Protein AF-A0A350UKZ5-F1 (afdb_monomer_lite)

Radius of gyration: 20.42 Å; chains: 1; bounding box: 49×63×56 Å

Sequence (173 aa):
MSIPFIPILIAVTAAGLIALLYYRLTASRHRFDEMPEDWEQIEPSRYAPLTRLLSPEDFAFLRTLPGYDPKLEKTLRRRRVDAFRYYLRSLENDFDTLQRAGHLLIATGQGSPMLREQLLLARISFTRALWQVRLELVLFRLTGRAVEPGRLLAALQDACGALHLDPSRTGAA

pLDDT: mean 74.22, std 11.72, range [35.72, 88.12]

Structure (mmCIF, N/CA/C/O backbone):
data_AF-A0A350UKZ5-F1
#
_entry.id   AF-A0A350UKZ5-F1
#
loop_
_atom_site.group_PDB
_atom_site.id
_atom_site.type_symbol
_atom_site.label_atom_id
_atom_site.label_alt_id
_atom_site.label_comp_id
_atom_site.label_asym_id
_atom_site.label_entity_id
_atom_site.label_seq_id
_atom_site.pdbx_PDB_ins_code
_atom_site.Cartn_x
_atom_site.Cartn_y
_atom_site.Cartn_z
_atom_site.occupancy
_atom_site.B_iso_or_equiv
_atom_site.auth_seq_id
_atom_site.auth_comp_id
_atom_site.auth_asym_id
_atom_site.auth_atom_id
_atom_site.pdbx_PDB_model_num
ATOM 1 N N . MET A 1 1 ? -5.416 40.000 -12.990 1.00 47.12 1 MET A N 1
ATOM 2 C CA . MET A 1 1 ? -6.650 39.362 -12.486 1.00 47.12 1 MET A CA 1
ATOM 3 C C . MET A 1 1 ? -6.415 37.854 -12.484 1.00 47.12 1 MET A C 1
ATOM 5 O O . MET A 1 1 ? -6.516 37.219 -13.525 1.00 47.12 1 MET A O 1
ATOM 9 N N . SER A 1 2 ? -5.914 37.316 -11.371 1.00 57.97 2 SER A N 1
ATOM 10 C CA . SER A 1 2 ? -5.470 35.920 -11.237 1.00 57.97 2 SER A CA 1
ATOM 11 C C . SER A 1 2 ? -6.688 35.016 -11.095 1.00 57.97 2 SER A C 1
ATOM 13 O O . SER A 1 2 ? -7.511 35.226 -10.209 1.00 57.97 2 SER A O 1
ATOM 15 N N . ILE A 1 3 ? -6.836 34.042 -11.983 1.00 65.56 3 ILE A N 1
ATOM 16 C CA . ILE A 1 3 ? -8.054 33.242 -12.050 1.00 65.56 3 ILE A CA 1
ATOM 17 C C . ILE A 1 3 ? -8.070 32.212 -10.900 1.00 65.56 3 ILE A C 1
ATOM 19 O O . ILE A 1 3 ? -7.115 31.440 -10.785 1.00 65.56 3 ILE A O 1
ATOM 23 N N . PRO A 1 4 ? -9.129 32.133 -10.066 1.00 71.38 4 PRO A N 1
ATOM 24 C CA . PRO A 1 4 ? -9.213 31.219 -8.920 1.00 71.38 4 PRO A CA 1
ATOM 25 C C . PRO A 1 4 ? -9.480 29.753 -9.320 1.00 71.38 4 PRO A C 1
ATOM 27 O O . PRO A 1 4 ? -10.098 29.001 -8.573 1.00 71.38 4 PRO A O 1
ATOM 30 N N . PHE A 1 5 ? -9.007 29.301 -10.484 1.00 74.38 5 PHE A N 1
ATOM 31 C CA . PHE A 1 5 ? -9.167 27.904 -10.906 1.00 74.38 5 PHE A CA 1
ATOM 32 C C . PHE A 1 5 ? -8.307 26.942 -10.085 1.00 74.38 5 PHE A C 1
ATOM 34 O O . PHE A 1 5 ? -8.725 25.818 -9.825 1.00 74.38 5 PHE A O 1
ATOM 41 N N . ILE A 1 6 ? -7.133 27.389 -9.633 1.00 80.44 6 ILE A N 1
ATOM 42 C CA . ILE A 1 6 ? -6.207 26.561 -8.851 1.00 80.44 6 ILE A CA 1
ATOM 43 C C . ILE A 1 6 ? -6.815 26.125 -7.502 1.00 80.44 6 ILE A C 1
ATOM 45 O O . ILE A 1 6 ? -6.847 24.919 -7.255 1.00 80.44 6 ILE A O 1
ATOM 49 N N . PRO A 1 7 ? -7.346 27.020 -6.639 1.00 83.31 7 PRO A N 1
ATOM 50 C CA . PRO A 1 7 ? -7.925 26.594 -5.362 1.00 83.31 7 PRO A CA 1
ATOM 51 C C . PRO A 1 7 ? -9.172 25.718 -5.537 1.00 83.31 7 PRO A C 1
ATOM 53 O O . PRO A 1 7 ? -9.354 24.769 -4.779 1.00 83.31 7 PRO A O 1
ATOM 56 N N . ILE A 1 8 ? -9.995 25.977 -6.560 1.00 85.81 8 ILE A N 1
ATOM 57 C CA . ILE A 1 8 ? -11.185 25.163 -6.854 1.00 85.81 8 ILE A CA 1
ATOM 58 C C . ILE A 1 8 ? -10.772 23.753 -7.295 1.00 85.81 8 ILE A C 1
ATOM 60 O O . ILE A 1 8 ? -11.323 22.769 -6.805 1.00 85.81 8 ILE A O 1
ATOM 64 N N . LEU A 1 9 ? -9.765 23.636 -8.165 1.00 84.50 9 LEU A N 1
ATOM 65 C CA . LEU A 1 9 ? -9.257 22.342 -8.621 1.00 84.50 9 LEU A CA 1
ATOM 66 C C . LEU A 1 9 ? -8.660 21.526 -7.464 1.00 84.50 9 LEU A C 1
ATOM 68 O O . LEU A 1 9 ? -8.919 20.325 -7.368 1.00 84.50 9 LEU A O 1
ATOM 72 N N . ILE A 1 10 ? -7.912 22.173 -6.562 1.00 84.50 10 ILE A N 1
ATOM 73 C CA . ILE A 1 10 ? -7.372 21.543 -5.344 1.00 84.50 10 ILE A CA 1
ATOM 74 C C . ILE A 1 10 ? -8.504 21.080 -4.417 1.00 84.50 10 ILE A C 1
ATOM 76 O O . ILE A 1 10 ? -8.470 19.955 -3.925 1.00 84.50 10 ILE A O 1
ATOM 80 N N . ALA A 1 11 ? -9.534 21.902 -4.203 1.00 85.25 11 ALA A N 1
ATOM 81 C CA . ALA A 1 11 ? -10.662 21.541 -3.348 1.00 85.25 11 ALA A CA 1
ATOM 82 C C . ALA A 1 11 ? -11.456 20.346 -3.904 1.00 85.25 11 ALA A C 1
ATOM 84 O O . ALA A 1 11 ? -11.773 19.421 -3.159 1.00 85.25 11 ALA A O 1
ATOM 85 N N . VAL A 1 12 ? -11.726 20.320 -5.214 1.00 86.00 12 VAL A N 1
ATOM 86 C CA . VAL A 1 12 ? -12.446 19.215 -5.873 1.00 86.00 12 VAL A CA 1
ATOM 87 C C . VAL A 1 12 ? -11.633 17.923 -5.828 1.00 86.00 12 VAL A C 1
ATOM 89 O O . VAL A 1 12 ? -12.173 16.862 -5.517 1.00 86.00 12 VAL A O 1
ATOM 92 N N . THR A 1 13 ? -10.326 18.001 -6.092 1.00 79.38 13 THR A N 1
ATOM 93 C CA . THR A 1 13 ? -9.445 16.828 -6.000 1.00 79.38 13 THR A CA 1
ATOM 94 C C . THR A 1 13 ? -9.335 16.310 -4.571 1.00 79.38 13 THR A C 1
ATOM 96 O O . THR A 1 13 ? -9.455 15.104 -4.366 1.00 79.38 13 THR A O 1
ATOM 99 N N . ALA A 1 14 ? -9.190 17.190 -3.577 1.00 77.12 14 ALA A N 1
ATOM 100 C CA . ALA A 1 14 ? -9.165 16.804 -2.170 1.00 77.12 14 ALA A CA 1
ATOM 101 C C . ALA A 1 14 ? -10.491 16.169 -1.724 1.00 77.12 14 ALA A C 1
ATOM 103 O O . ALA A 1 14 ? -10.481 15.096 -1.123 1.00 77.12 14 ALA A O 1
ATOM 104 N N . ALA A 1 15 ? -11.631 16.773 -2.070 1.00 80.19 15 ALA A N 1
ATOM 105 C CA . ALA A 1 15 ? -12.954 16.244 -1.745 1.00 80.19 15 ALA A CA 1
ATOM 106 C C . ALA A 1 15 ? -13.202 14.877 -2.399 1.00 80.19 15 ALA A C 1
ATOM 108 O O . ALA A 1 15 ? -13.685 13.959 -1.739 1.00 80.19 15 ALA A O 1
ATOM 109 N N . GLY A 1 16 ? -12.802 14.709 -3.664 1.00 82.94 16 GLY A N 1
ATOM 110 C CA . GLY A 1 16 ? -12.849 13.421 -4.353 1.00 82.94 16 GLY A CA 1
ATOM 111 C C . GLY A 1 16 ? -11.981 12.365 -3.669 1.00 82.94 16 GLY A C 1
ATOM 112 O O . GLY A 1 16 ? -12.428 11.236 -3.480 1.00 82.94 16 GLY A O 1
ATOM 113 N N . LEU A 1 17 ? -10.771 12.733 -3.231 1.00 78.06 17 LEU A N 1
ATOM 114 C CA . LEU A 1 17 ? -9.869 11.831 -2.513 1.00 78.06 17 LEU A CA 1
ATOM 115 C C . LEU A 1 17 ? -10.449 11.409 -1.156 1.00 78.06 17 LEU A C 1
ATOM 117 O O . LEU A 1 17 ? -10.397 10.231 -0.809 1.00 78.06 17 LEU A O 1
ATOM 121 N N . ILE A 1 18 ? -11.036 12.355 -0.415 1.00 77.88 18 ILE A N 1
ATOM 122 C CA . ILE A 1 18 ? -11.685 12.116 0.881 1.00 77.88 18 ILE A CA 1
ATOM 123 C C . ILE A 1 18 ? -12.919 11.226 0.709 1.00 77.88 18 ILE A C 1
ATOM 125 O O . ILE A 1 18 ? -13.065 10.253 1.444 1.00 77.88 18 ILE A O 1
ATOM 129 N N . ALA A 1 19 ? -13.779 11.505 -0.274 1.00 77.00 19 ALA A N 1
ATOM 130 C CA . ALA A 1 19 ? -14.963 10.696 -0.561 1.00 77.00 19 ALA A CA 1
ATOM 131 C C . ALA A 1 19 ? -14.586 9.269 -0.990 1.00 77.00 19 ALA A C 1
ATOM 133 O O . ALA A 1 19 ? -15.203 8.300 -0.550 1.00 77.00 19 ALA A O 1
ATOM 134 N N . LEU A 1 20 ? -13.530 9.127 -1.792 1.00 77.44 20 LEU A N 1
ATOM 135 C CA . LEU A 1 20 ? -12.987 7.836 -2.202 1.00 77.44 20 LEU A CA 1
ATOM 136 C C . LEU A 1 20 ? -12.419 7.051 -1.013 1.00 77.44 20 LEU A C 1
ATOM 138 O O . LEU A 1 20 ? -12.682 5.853 -0.895 1.00 77.44 20 LEU A O 1
ATOM 142 N N . LEU A 1 21 ? -11.672 7.719 -0.125 1.00 71.19 21 LEU A N 1
ATOM 143 C CA . LEU A 1 21 ? -11.193 7.153 1.138 1.00 71.19 21 LEU A CA 1
ATOM 144 C C . LEU A 1 21 ? -12.369 6.706 2.005 1.00 71.19 21 LEU A C 1
ATOM 146 O O . LEU A 1 21 ? -12.396 5.558 2.431 1.00 71.19 21 LEU A O 1
ATOM 150 N N . TYR A 1 22 ? -13.370 7.563 2.201 1.00 74.56 22 TYR A N 1
ATOM 151 C CA . TYR A 1 22 ? -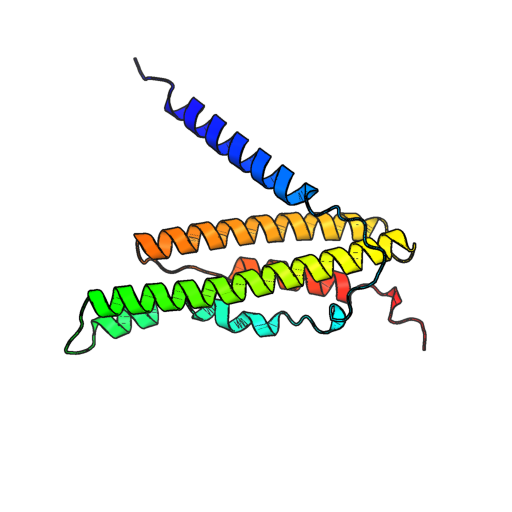14.559 7.258 2.991 1.00 74.56 22 TYR A CA 1
ATOM 152 C C . TYR A 1 22 ? -15.329 6.052 2.438 1.00 74.56 22 TYR A C 1
ATOM 154 O O . TYR A 1 22 ? -15.626 5.120 3.187 1.00 74.56 22 TYR A O 1
ATOM 162 N N . TYR A 1 23 ? -15.587 6.021 1.126 1.00 73.56 23 TYR A N 1
ATOM 163 C CA . TYR A 1 23 ? -16.261 4.905 0.460 1.00 73.56 23 TYR A CA 1
ATOM 164 C C . TYR A 1 23 ? -15.466 3.602 0.608 1.00 73.56 23 TYR A C 1
ATOM 166 O O . TYR A 1 23 ? -16.020 2.565 0.955 1.00 73.56 23 TYR A O 1
ATOM 174 N N . ARG A 1 24 ? -14.141 3.646 0.432 1.00 68.94 24 ARG A N 1
ATOM 175 C CA . ARG A 1 24 ? -13.261 2.480 0.628 1.00 68.94 24 ARG A CA 1
ATOM 176 C C . ARG A 1 24 ? -13.180 2.020 2.085 1.00 68.94 24 ARG A C 1
ATOM 178 O O . ARG A 1 24 ? -13.015 0.826 2.322 1.00 68.94 24 ARG A O 1
ATOM 185 N N . LEU A 1 25 ? -13.280 2.932 3.048 1.00 65.12 25 LEU A N 1
ATOM 186 C CA . LEU A 1 25 ? -13.302 2.613 4.478 1.00 65.12 25 LEU A CA 1
ATOM 187 C C . LEU A 1 25 ? -14.622 1.949 4.890 1.00 65.12 25 LEU A C 1
ATOM 189 O O . LEU A 1 25 ? -14.619 1.062 5.736 1.00 65.12 25 LEU A O 1
ATOM 193 N N . THR A 1 26 ? -15.743 2.346 4.284 1.00 63.12 26 THR A N 1
ATOM 194 C CA . THR A 1 26 ? -17.083 1.855 4.650 1.00 63.12 26 THR A CA 1
ATOM 195 C C . THR A 1 26 ? -17.569 0.662 3.824 1.00 63.12 26 THR A C 1
ATOM 197 O O . THR A 1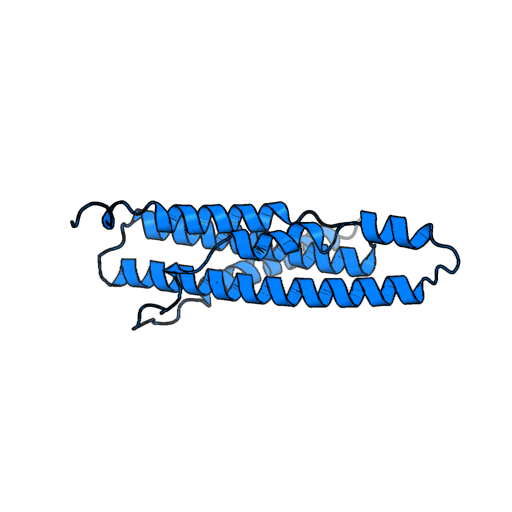 26 ? -18.374 -0.120 4.327 1.00 63.12 26 THR A O 1
ATOM 200 N N . ALA A 1 27 ? -17.052 0.455 2.609 1.00 57.69 27 ALA A N 1
ATOM 201 C CA . ALA A 1 27 ? -17.469 -0.637 1.724 1.00 57.69 27 ALA A CA 1
ATOM 202 C C . ALA A 1 27 ? -17.120 -2.053 2.234 1.00 57.69 27 ALA A C 1
ATOM 204 O O . ALA A 1 27 ? -17.738 -3.018 1.792 1.00 57.69 27 ALA A O 1
ATOM 205 N N . SER A 1 28 ? -16.197 -2.207 3.193 1.00 53.44 28 SER A N 1
ATOM 206 C CA . SER A 1 28 ? -15.862 -3.524 3.777 1.00 53.44 28 SER A CA 1
ATOM 207 C C . SER A 1 28 ? -16.811 -3.993 4.887 1.00 53.44 28 SER A C 1
ATOM 209 O O . SER A 1 28 ? -16.540 -4.994 5.543 1.00 53.44 28 SER A O 1
ATOM 211 N N . ARG A 1 29 ? -17.960 -3.332 5.075 1.00 51.78 29 ARG A N 1
ATOM 212 C CA . ARG A 1 29 ? -19.050 -3.841 5.921 1.00 51.78 29 ARG A CA 1
ATOM 213 C C . ARG A 1 29 ? -19.845 -4.929 5.189 1.00 51.78 29 ARG A C 1
ATOM 215 O O . ARG A 1 29 ? -20.988 -4.704 4.806 1.00 51.78 29 ARG A O 1
ATOM 222 N N . HIS A 1 30 ? -19.255 -6.098 4.970 1.00 51.09 30 HIS A N 1
ATOM 223 C CA . HIS A 1 30 ? -20.060 -7.302 4.748 1.00 51.09 30 HIS A CA 1
ATOM 224 C C . HIS A 1 30 ? -20.442 -7.896 6.111 1.00 51.09 30 HIS A C 1
ATOM 226 O O . HIS A 1 30 ? -19.697 -7.779 7.081 1.00 51.09 30 HIS A O 1
ATOM 232 N N . ARG A 1 31 ? -21.650 -8.460 6.213 1.00 52.44 31 ARG A N 1
ATOM 233 C CA . ARG A 1 31 ? -22.030 -9.305 7.351 1.00 52.44 31 ARG A CA 1
ATOM 234 C C . ARG A 1 31 ? -21.231 -10.598 7.211 1.00 52.44 31 ARG A C 1
ATOM 236 O O . ARG A 1 31 ? -21.300 -11.225 6.159 1.00 52.44 31 ARG A O 1
ATOM 243 N N . PHE A 1 32 ? -20.425 -10.923 8.212 1.00 61.12 32 PHE A N 1
ATOM 244 C CA . PHE A 1 32 ? -19.583 -12.113 8.210 1.00 61.12 32 PHE A CA 1
ATOM 245 C C . PHE A 1 32 ? -20.117 -13.062 9.274 1.00 61.12 32 PHE A C 1
ATOM 247 O O . PHE A 1 32 ? -20.156 -12.684 10.443 1.00 61.12 32 PHE A O 1
ATOM 254 N N . ASP A 1 33 ? -20.533 -14.253 8.851 1.00 62.28 33 ASP A N 1
ATOM 255 C CA . ASP A 1 33 ? -21.067 -15.285 9.747 1.00 62.28 33 ASP A CA 1
ATOM 256 C C . ASP A 1 33 ? -20.001 -16.337 10.123 1.00 62.28 33 ASP A C 1
ATOM 258 O O . ASP A 1 33 ? -20.180 -17.060 11.098 1.00 62.28 33 ASP A O 1
ATOM 262 N N . GLU A 1 34 ? -18.860 -16.387 9.415 1.00 74.75 34 GLU A N 1
ATOM 263 C CA . GLU A 1 34 ? -17.810 -17.402 9.605 1.00 74.75 34 GLU A CA 1
ATOM 264 C C . GLU A 1 34 ? -16.403 -16.795 9.741 1.00 74.75 34 G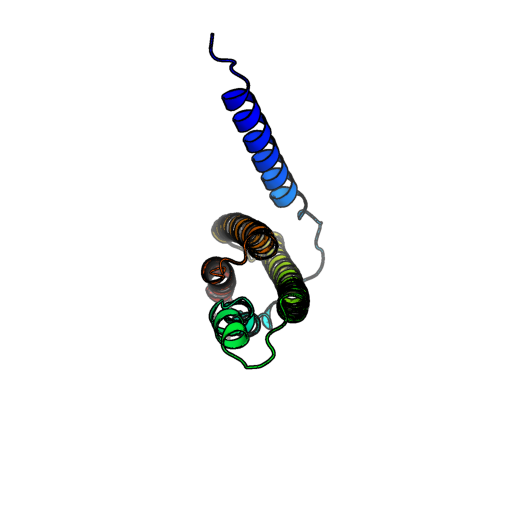LU A C 1
ATOM 266 O O . GLU A 1 34 ? -16.045 -15.829 9.054 1.00 74.75 34 GLU A O 1
ATOM 271 N N . MET A 1 35 ? -15.597 -17.376 10.640 1.00 76.25 35 MET A N 1
ATOM 272 C CA . MET A 1 35 ? -14.182 -17.037 10.813 1.00 76.25 35 MET A CA 1
ATOM 273 C C . MET A 1 35 ? -13.412 -17.443 9.547 1.00 76.25 35 MET A C 1
ATOM 275 O O . MET A 1 35 ? -13.594 -18.567 9.080 1.00 76.25 35 MET A O 1
ATOM 279 N N . PRO A 1 36 ? -12.545 -16.583 8.980 1.00 79.19 36 PRO A N 1
ATOM 280 C CA . PRO A 1 36 ? -11.693 -16.996 7.869 1.00 79.19 36 PRO A CA 1
ATOM 281 C C . PRO A 1 36 ? -10.825 -18.200 8.264 1.00 79.19 36 PRO A C 1
ATOM 283 O O . PRO A 1 36 ? -10.446 -18.313 9.419 1.00 79.19 36 PRO A O 1
ATOM 286 N N . GLU A 1 37 ? -10.483 -19.090 7.338 1.00 75.12 37 GLU A N 1
ATOM 287 C CA . GLU A 1 37 ? -9.690 -20.290 7.668 1.00 75.12 37 GLU A CA 1
ATOM 288 C C . GLU A 1 37 ? -8.188 -19.970 7.824 1.00 75.12 37 GLU A C 1
ATOM 290 O O . GLU A 1 37 ? -7.515 -20.482 8.714 1.00 75.12 37 GLU A O 1
ATOM 295 N N . ASP A 1 38 ? -7.679 -19.021 7.031 1.00 78.38 38 ASP A N 1
ATOM 296 C CA . ASP A 1 38 ? -6.235 -18.786 6.880 1.00 78.38 38 ASP A CA 1
ATOM 297 C C . ASP A 1 38 ? -5.691 -17.565 7.643 1.00 78.38 38 ASP A C 1
ATOM 299 O O . ASP A 1 38 ? -4.528 -17.198 7.472 1.00 78.38 38 ASP A O 1
ATOM 303 N N . TRP A 1 39 ? -6.494 -16.891 8.476 1.00 77.12 39 TRP A N 1
ATOM 304 C CA . TRP A 1 39 ? -6.074 -15.614 9.087 1.00 77.12 39 TRP A CA 1
ATOM 305 C C . TRP A 1 39 ? -4.851 -15.739 10.012 1.00 77.12 39 TRP A C 1
ATOM 307 O O . TRP A 1 39 ? -4.097 -14.778 10.144 1.00 77.12 39 TRP A O 1
ATOM 317 N N . GLU A 1 40 ? -4.628 -16.911 10.614 1.00 73.75 40 GLU A N 1
ATOM 318 C CA . GLU A 1 40 ? -3.492 -17.183 11.512 1.00 73.75 40 GLU A CA 1
ATOM 319 C C . GLU A 1 40 ? -2.173 -17.415 10.767 1.00 73.75 40 GLU A C 1
ATOM 321 O O . GLU A 1 40 ? -1.099 -17.253 11.338 1.00 73.75 40 GLU A O 1
ATOM 326 N N . GLN A 1 41 ? -2.242 -17.775 9.484 1.00 78.62 41 GLN A N 1
ATOM 327 C CA . GLN A 1 41 ? -1.077 -18.123 8.662 1.00 78.62 41 GLN A CA 1
ATOM 328 C C . GLN A 1 41 ? -0.521 -16.912 7.890 1.00 78.62 41 GLN A C 1
ATOM 330 O O . GLN A 1 41 ? 0.416 -17.039 7.097 1.00 78.62 41 GLN A O 1
ATOM 335 N N . ILE A 1 42 ? -1.102 -15.724 8.085 1.00 79.12 42 ILE A N 1
ATOM 336 C CA . ILE A 1 42 ? -0.698 -14.503 7.384 1.00 79.12 42 ILE A CA 1
ATOM 337 C C . ILE A 1 42 ? 0.591 -13.958 8.005 1.00 79.12 42 ILE A C 1
ATOM 339 O O . ILE A 1 42 ? 0.578 -13.273 9.029 1.00 79.12 42 ILE A O 1
ATOM 343 N N . GLU A 1 43 ? 1.716 -14.213 7.338 1.00 77.62 43 GLU A N 1
ATOM 344 C CA . GLU A 1 43 ? 3.014 -13.668 7.727 1.00 77.62 43 GLU A CA 1
ATOM 345 C C . GLU A 1 43 ? 3.412 -12.420 6.911 1.00 77.62 43 GLU A C 1
ATOM 347 O O . GLU A 1 43 ? 3.490 -12.472 5.676 1.00 77.62 43 GLU A O 1
ATOM 352 N N . PRO A 1 44 ? 3.805 -11.309 7.569 1.00 72.25 44 PRO A N 1
ATOM 353 C CA . PRO A 1 44 ? 4.351 -10.131 6.887 1.00 72.25 44 PRO A CA 1
ATOM 354 C C . PRO A 1 44 ? 5.645 -10.401 6.099 1.00 72.25 44 PRO A C 1
ATOM 356 O O . PRO A 1 44 ? 5.942 -9.704 5.125 1.00 72.25 44 PRO A O 1
ATOM 359 N N . SER A 1 45 ? 6.418 -11.415 6.504 1.00 74.62 45 SER A N 1
ATOM 360 C CA . SER A 1 45 ? 7.689 -11.839 5.891 1.00 74.62 45 SER A CA 1
ATOM 361 C C . SER A 1 45 ? 7.536 -12.178 4.399 1.00 74.62 45 SER A C 1
ATOM 363 O O . SER A 1 45 ? 8.409 -11.846 3.590 1.00 74.62 45 SER A O 1
ATOM 365 N N . ARG A 1 46 ? 6.381 -12.738 4.007 1.00 80.12 46 ARG A N 1
ATOM 366 C CA . ARG A 1 46 ? 6.016 -13.108 2.627 1.00 80.12 46 ARG A CA 1
ATOM 367 C C . ARG A 1 46 ? 6.098 -11.935 1.649 1.00 80.12 46 ARG A C 1
ATOM 369 O O . ARG A 1 46 ? 6.306 -12.128 0.449 1.00 80.12 46 ARG A O 1
ATOM 376 N N . TYR A 1 47 ? 5.954 -10.717 2.160 1.00 80.31 47 TYR A N 1
ATOM 377 C CA . TYR A 1 47 ? 5.913 -9.486 1.383 1.00 80.31 47 TYR A CA 1
ATOM 378 C C . TYR A 1 47 ? 7.252 -8.747 1.325 1.00 80.31 47 TYR A C 1
ATOM 380 O O . TYR A 1 47 ? 7.365 -7.768 0.587 1.00 80.31 47 TYR A O 1
ATOM 388 N N . ALA A 1 48 ? 8.297 -9.240 2.003 1.00 75.31 48 ALA A N 1
ATOM 389 C CA . ALA A 1 48 ? 9.646 -8.677 1.929 1.00 75.31 48 ALA A CA 1
ATOM 390 C C . ALA A 1 48 ? 10.158 -8.453 0.485 1.00 75.31 48 ALA A C 1
ATOM 392 O O . ALA A 1 48 ? 10.739 -7.390 0.234 1.00 75.31 48 ALA A O 1
ATOM 393 N N . PRO A 1 49 ? 9.890 -9.335 -0.507 1.00 79.62 49 PRO A N 1
ATOM 394 C CA . PRO A 1 49 ? 10.310 -9.114 -1.894 1.00 79.62 49 PRO A CA 1
ATOM 395 C C . PRO A 1 49 ? 9.773 -7.827 -2.541 1.00 79.62 49 PRO A C 1
ATOM 397 O O . PRO A 1 49 ? 10.414 -7.301 -3.455 1.00 79.62 49 PRO A O 1
ATOM 400 N N . LEU A 1 50 ? 8.644 -7.274 -2.067 1.00 78.75 50 LEU A N 1
ATOM 401 C CA . LEU A 1 50 ? 8.091 -6.008 -2.572 1.00 78.75 50 LEU A CA 1
ATOM 402 C C . LEU A 1 50 ? 9.089 -4.853 -2.445 1.00 78.75 50 LEU A C 1
ATOM 404 O O . LEU A 1 50 ? 9.159 -4.013 -3.339 1.00 78.75 50 LEU A O 1
ATOM 408 N N . THR A 1 51 ? 9.882 -4.838 -1.370 1.00 71.12 51 THR A N 1
ATOM 409 C CA . THR A 1 51 ? 10.861 -3.774 -1.081 1.00 71.12 51 THR A CA 1
ATOM 410 C C . THR A 1 51 ? 11.959 -3.674 -2.136 1.00 71.12 51 THR A C 1
ATOM 412 O O . THR A 1 51 ? 12.413 -2.578 -2.452 1.00 71.12 51 THR A O 1
ATOM 415 N N . ARG A 1 52 ? 12.343 -4.806 -2.737 1.00 73.00 52 ARG A N 1
ATOM 416 C CA . ARG A 1 52 ? 13.447 -4.891 -3.701 1.00 73.00 52 ARG A CA 1
ATOM 417 C C . ARG A 1 52 ? 12.979 -4.913 -5.155 1.00 73.00 52 ARG A C 1
ATOM 419 O O . ARG A 1 52 ? 13.741 -4.557 -6.051 1.00 73.00 52 ARG A O 1
ATOM 426 N N . LEU A 1 53 ? 11.724 -5.292 -5.410 1.00 77.06 53 LEU A N 1
ATOM 427 C CA . LEU A 1 53 ? 11.204 -5.500 -6.765 1.00 77.06 53 LEU A CA 1
ATOM 428 C C . LEU A 1 53 ? 11.308 -4.249 -7.656 1.00 77.06 53 LEU A C 1
ATOM 430 O O . LEU A 1 53 ? 11.534 -4.372 -8.859 1.00 77.06 53 LEU A O 1
ATOM 434 N N . LEU A 1 54 ? 11.179 -3.052 -7.078 1.00 70.56 54 LEU A N 1
ATOM 435 C CA . LEU A 1 54 ? 11.252 -1.769 -7.792 1.00 70.56 54 LEU A CA 1
ATOM 436 C C . LEU A 1 54 ? 12.558 -0.993 -7.530 1.00 70.56 54 LEU A C 1
ATOM 438 O O . LEU A 1 54 ? 12.592 0.213 -7.784 1.00 70.56 54 LEU A O 1
ATOM 442 N N . SER A 1 55 ? 13.622 -1.656 -7.048 1.00 73.12 55 SER A N 1
ATOM 443 C CA . SER A 1 55 ? 14.918 -0.999 -6.808 1.00 73.12 55 SER A CA 1
ATOM 444 C C . SER A 1 55 ? 15.445 -0.325 -8.092 1.00 73.12 55 SER A C 1
ATOM 446 O O . SER A 1 55 ? 15.414 -0.942 -9.164 1.00 73.12 55 SER A O 1
ATOM 448 N N . PRO A 1 56 ? 15.931 0.934 -8.023 1.00 68.94 56 PRO A N 1
ATOM 449 C CA . PRO A 1 56 ? 16.477 1.647 -9.179 1.00 68.94 56 PRO A CA 1
ATOM 450 C C . PRO A 1 56 ? 17.828 1.082 -9.622 1.00 68.94 56 PRO A C 1
ATOM 452 O O . PRO A 1 56 ? 18.223 1.284 -10.770 1.00 68.94 56 PRO A O 1
ATOM 455 N N . GLU A 1 57 ? 18.527 0.393 -8.722 1.00 73.25 57 GLU A N 1
ATOM 456 C CA . GLU A 1 57 ? 19.887 -0.116 -8.913 1.00 73.25 57 GLU A CA 1
ATOM 457 C C . GLU A 1 57 ? 19.944 -1.103 -10.078 1.00 73.25 57 GLU A C 1
ATOM 459 O O . GLU A 1 57 ? 20.831 -1.013 -10.923 1.00 73.25 57 GLU A O 1
ATOM 464 N N . ASP A 1 58 ? 18.927 -1.959 -10.202 1.00 75.62 58 ASP A N 1
ATOM 465 C CA . ASP A 1 58 ? 18.825 -2.931 -11.290 1.00 75.62 58 ASP A CA 1
ATOM 466 C C . ASP A 1 58 ? 18.699 -2.245 -12.662 1.00 75.62 58 ASP A C 1
ATOM 468 O O . ASP A 1 58 ? 19.232 -2.724 -13.662 1.00 75.62 58 ASP A O 1
ATOM 472 N N . PHE A 1 59 ? 18.026 -1.092 -12.722 1.00 77.50 59 PHE A N 1
ATOM 473 C CA . PHE A 1 59 ? 17.887 -0.316 -13.958 1.00 77.50 59 PHE A CA 1
ATOM 474 C C . PHE A 1 59 ? 19.136 0.514 -14.256 1.00 77.50 59 PHE A C 1
ATOM 476 O O . PHE A 1 59 ? 19.495 0.675 -15.420 1.00 77.50 59 PHE A O 1
ATOM 483 N N . ALA A 1 60 ? 19.812 1.027 -13.225 1.00 80.88 60 ALA A N 1
ATOM 484 C CA . ALA A 1 60 ? 21.090 1.713 -13.384 1.00 80.88 60 ALA A CA 1
ATOM 485 C C . ALA A 1 60 ? 22.166 0.756 -13.916 1.00 80.88 60 ALA A C 1
ATOM 487 O O . ALA A 1 60 ? 22.875 1.109 -14.853 1.00 80.88 60 ALA A O 1
ATOM 488 N N . PHE A 1 61 ? 22.218 -0.470 -13.391 1.00 80.81 61 PHE A N 1
ATOM 489 C CA . PHE A 1 61 ? 23.113 -1.523 -13.865 1.00 80.81 61 PHE A CA 1
ATOM 490 C C . PHE A 1 61 ? 22.814 -1.941 -15.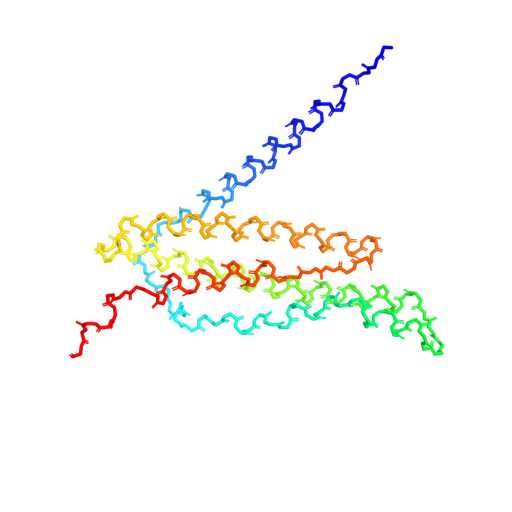311 1.00 80.81 61 PHE A C 1
ATOM 492 O O . PHE A 1 61 ? 23.720 -2.062 -16.124 1.00 80.81 61 PHE A O 1
ATOM 499 N N . LEU A 1 62 ? 21.543 -2.092 -15.692 1.00 81.75 62 LEU A N 1
ATOM 500 C CA . LEU A 1 62 ? 21.193 -2.433 -17.077 1.00 81.75 62 LEU A CA 1
ATOM 501 C C . LEU A 1 62 ? 21.697 -1.414 -18.106 1.00 81.75 62 LEU A C 1
ATOM 503 O O . LEU A 1 62 ? 22.020 -1.797 -19.228 1.00 81.75 62 LEU A O 1
ATOM 507 N N . ARG A 1 63 ? 21.780 -0.132 -17.734 1.00 83.50 63 ARG A N 1
ATOM 508 C CA . ARG A 1 63 ? 22.296 0.934 -18.608 1.00 83.50 63 ARG A CA 1
ATOM 509 C C . ARG A 1 63 ? 23.807 0.888 -18.801 1.00 83.50 63 ARG A C 1
ATOM 511 O O . ARG A 1 63 ? 24.290 1.490 -19.754 1.00 83.50 63 ARG A O 1
ATOM 518 N N . THR A 1 64 ? 24.551 0.213 -17.924 1.00 86.56 64 THR A N 1
ATOM 519 C CA . THR A 1 64 ? 26.010 0.077 -18.057 1.00 86.56 64 THR A CA 1
ATOM 520 C C . THR A 1 64 ? 26.414 -1.109 -18.933 1.00 86.56 64 THR A C 1
ATOM 522 O O . THR A 1 64 ? 27.583 -1.221 -19.299 1.00 86.56 64 THR A O 1
ATOM 525 N N . LEU A 1 65 ? 25.469 -1.983 -19.298 1.00 87.44 65 LEU A N 1
ATOM 526 C CA . LEU A 1 65 ? 25.750 -3.166 -20.103 1.00 87.44 65 LEU A CA 1
ATOM 527 C C . LEU A 1 65 ? 25.957 -2.820 -21.590 1.00 87.44 65 LEU A C 1
ATOM 529 O O . LEU A 1 65 ? 25.198 -2.028 -22.162 1.00 87.44 65 LEU A O 1
ATOM 533 N N . PRO A 1 66 ? 26.934 -3.458 -22.260 1.00 83.88 66 PRO A N 1
ATOM 534 C CA . PRO A 1 66 ? 27.087 -3.343 -23.705 1.00 83.88 66 PRO A CA 1
ATOM 535 C C . PRO A 1 66 ? 25.852 -3.927 -24.411 1.00 83.88 66 PRO A C 1
ATOM 537 O O . PRO A 1 66 ? 25.408 -5.027 -24.092 1.00 83.88 66 PRO A O 1
ATOM 540 N N . GLY A 1 67 ? 25.287 -3.188 -25.372 1.00 83.06 67 GLY A N 1
ATOM 541 C CA . GLY A 1 67 ? 24.054 -3.583 -26.071 1.00 83.06 67 GLY A CA 1
ATOM 542 C C . GLY A 1 67 ? 22.752 -3.132 -25.395 1.00 83.06 67 GLY A C 1
ATOM 543 O O . GLY A 1 67 ? 21.690 -3.671 -25.701 1.00 83.06 67 GLY A O 1
ATOM 544 N N . TYR A 1 68 ? 22.815 -2.151 -24.489 1.00 85.06 68 TYR A N 1
ATOM 545 C CA . TYR A 1 68 ? 21.638 -1.547 -23.862 1.00 85.06 68 TYR A CA 1
ATOM 546 C C . TYR A 1 68 ? 20.599 -1.055 -24.892 1.00 85.06 68 TYR A C 1
ATOM 548 O O . TYR A 1 68 ? 20.888 -0.219 -25.750 1.00 85.06 68 TYR A O 1
ATOM 556 N N . ASP A 1 69 ? 19.361 -1.536 -24.743 1.00 84.38 69 ASP A N 1
ATOM 557 C CA . ASP A 1 69 ? 18.188 -1.087 -25.496 1.00 84.38 69 ASP A CA 1
ATOM 558 C C . ASP A 1 69 ? 17.139 -0.485 -24.534 1.00 84.38 69 ASP A C 1
ATOM 560 O O . ASP A 1 69 ? 16.583 -1.201 -23.687 1.00 84.38 69 ASP A O 1
ATOM 564 N N . PRO A 1 70 ? 16.779 0.805 -24.681 1.00 82.19 70 PRO A N 1
ATOM 565 C CA . PRO A 1 70 ? 15.701 1.436 -23.918 1.00 82.19 70 PRO A CA 1
ATOM 566 C C . PRO A 1 70 ? 14.352 0.695 -23.984 1.00 82.19 70 PRO A C 1
ATOM 568 O O . PRO A 1 70 ? 13.544 0.775 -23.050 1.00 82.19 70 PRO A O 1
ATOM 571 N N . LYS A 1 71 ? 14.069 -0.042 -25.069 1.00 84.44 71 LYS A N 1
ATOM 572 C CA . LYS A 1 71 ? 12.854 -0.867 -25.191 1.00 84.44 71 LYS A CA 1
ATOM 573 C C . LYS A 1 71 ? 12.890 -2.073 -24.252 1.00 84.44 71 LYS A C 1
ATOM 575 O O . LYS A 1 71 ? 11.846 -2.430 -23.691 1.00 84.44 71 LYS A O 1
ATOM 580 N N . LEU A 1 72 ? 14.065 -2.667 -24.039 1.00 83.56 72 LEU A N 1
ATOM 581 C CA . LEU A 1 72 ? 14.259 -3.768 -23.097 1.00 83.56 72 LEU A CA 1
ATOM 582 C C . LEU A 1 72 ? 14.049 -3.282 -21.657 1.00 83.56 72 LEU A C 1
ATOM 584 O O . LEU A 1 72 ? 13.284 -3.895 -20.910 1.00 83.56 72 LEU A O 1
ATOM 588 N N . GLU A 1 73 ? 14.608 -2.119 -21.305 1.00 84.00 73 GLU A N 1
ATOM 589 C CA . GLU A 1 73 ? 14.403 -1.489 -19.992 1.00 84.00 73 GLU A CA 1
ATOM 590 C C . GLU A 1 73 ? 12.913 -1.213 -19.724 1.00 84.00 73 GLU A C 1
ATOM 592 O O . GLU A 1 73 ? 12.374 -1.556 -18.667 1.00 84.00 73 GLU A O 1
ATOM 597 N N . LYS A 1 74 ? 12.203 -0.641 -20.706 1.00 82.69 74 LYS A N 1
ATOM 598 C CA . LYS A 1 74 ? 10.760 -0.367 -20.607 1.00 82.69 74 LYS A CA 1
ATOM 599 C C . LYS A 1 74 ? 9.937 -1.646 -20.438 1.00 82.69 74 LYS A C 1
ATOM 601 O O . LYS A 1 74 ? 8.942 -1.640 -19.709 1.00 82.69 74 LYS A O 1
ATOM 606 N N . THR A 1 75 ? 10.336 -2.732 -21.094 1.00 86.12 75 THR A N 1
ATOM 607 C CA . THR A 1 75 ? 9.668 -4.036 -20.994 1.00 86.12 75 THR A CA 1
ATOM 608 C C . THR A 1 75 ? 9.888 -4.667 -19.622 1.00 86.12 75 THR A C 1
ATOM 610 O O . THR A 1 75 ? 8.919 -5.089 -18.987 1.00 86.12 75 THR A O 1
ATOM 613 N N . LEU A 1 76 ? 11.124 -4.658 -19.117 1.00 84.25 76 LEU A N 1
ATOM 614 C CA . LEU A 1 76 ? 11.441 -5.149 -17.777 1.00 84.25 76 LEU A CA 1
ATOM 615 C C . LEU A 1 76 ? 10.680 -4.368 -16.700 1.00 84.25 76 LEU A C 1
ATOM 617 O O . LEU A 1 76 ? 10.051 -4.964 -15.827 1.00 84.25 76 LEU A O 1
ATOM 621 N N . ARG A 1 77 ? 10.665 -3.036 -16.809 1.00 83.31 77 ARG A N 1
ATOM 622 C CA . ARG A 1 77 ? 9.924 -2.144 -15.911 1.00 83.31 77 ARG A CA 1
ATOM 623 C C . ARG A 1 77 ? 8.441 -2.503 -15.839 1.00 83.31 77 ARG A C 1
ATOM 625 O O . ARG A 1 77 ? 7.885 -2.571 -14.749 1.00 83.31 77 ARG A O 1
ATOM 632 N N . ARG A 1 78 ? 7.801 -2.758 -16.988 1.00 84.69 78 ARG A N 1
ATOM 633 C CA . ARG A 1 78 ? 6.393 -3.195 -17.044 1.00 84.69 78 ARG A CA 1
ATOM 634 C C . ARG A 1 78 ? 6.192 -4.518 -16.307 1.00 84.69 78 ARG A C 1
ATOM 636 O O . ARG A 1 78 ? 5.348 -4.575 -15.424 1.00 84.69 78 ARG A O 1
ATOM 643 N N . ARG A 1 79 ? 7.020 -5.529 -16.593 1.00 87.06 79 ARG A N 1
ATOM 644 C CA . ARG A 1 79 ? 6.929 -6.846 -15.939 1.00 87.06 79 ARG A CA 1
ATOM 645 C C . ARG A 1 79 ? 7.100 -6.757 -14.422 1.00 87.06 79 ARG A C 1
ATOM 647 O O . ARG A 1 79 ? 6.344 -7.386 -13.690 1.00 87.06 79 ARG A O 1
ATOM 654 N N . ARG A 1 80 ? 8.046 -5.944 -13.941 1.00 86.62 80 ARG A N 1
ATOM 655 C CA . ARG A 1 80 ? 8.256 -5.732 -12.499 1.00 86.62 80 ARG A CA 1
ATOM 656 C C . ARG A 1 80 ? 7.082 -5.025 -11.830 1.00 86.62 80 ARG A C 1
ATOM 658 O O . ARG A 1 80 ? 6.685 -5.418 -10.740 1.00 86.62 80 ARG A O 1
ATOM 665 N N . VAL A 1 81 ? 6.491 -4.031 -12.494 1.00 84.69 81 VAL A N 1
ATOM 666 C CA . VAL A 1 81 ? 5.260 -3.372 -12.028 1.00 84.69 81 VAL A CA 1
ATOM 667 C C . VAL A 1 81 ? 4.095 -4.361 -11.956 1.00 84.69 81 VAL A C 1
ATOM 669 O O . VAL A 1 81 ? 3.328 -4.323 -10.997 1.00 84.69 81 VAL A O 1
ATOM 672 N N . ASP A 1 82 ? 3.958 -5.255 -12.932 1.00 87.38 82 ASP A N 1
ATOM 673 C CA . ASP A 1 82 ? 2.883 -6.250 -12.936 1.00 87.38 82 ASP A CA 1
ATOM 674 C C . ASP A 1 82 ? 3.070 -7.298 -11.829 1.00 87.38 82 ASP A C 1
ATOM 676 O O . ASP A 1 82 ? 2.118 -7.591 -11.104 1.00 87.38 82 ASP A O 1
ATOM 680 N N . ALA A 1 83 ? 4.301 -7.769 -11.608 1.00 87.19 83 ALA A N 1
ATOM 681 C CA . ALA A 1 83 ? 4.632 -8.623 -10.469 1.00 87.19 83 ALA A CA 1
ATOM 682 C C . ALA A 1 83 ? 4.355 -7.913 -9.131 1.00 87.19 83 ALA A C 1
ATOM 684 O O . ALA A 1 83 ? 3.710 -8.476 -8.251 1.00 87.19 83 ALA A O 1
ATOM 685 N N . PHE A 1 84 ? 4.749 -6.644 -8.996 1.00 85.50 84 PHE A N 1
ATOM 686 C CA . PHE A 1 84 ? 4.472 -5.855 -7.796 1.00 85.50 84 PHE A CA 1
ATOM 687 C C . PHE A 1 84 ? 2.963 -5.739 -7.536 1.00 85.50 84 PHE A C 1
ATOM 689 O O . PHE A 1 84 ? 2.510 -5.914 -6.409 1.00 85.50 84 PHE A O 1
ATOM 696 N N . ARG A 1 85 ? 2.156 -5.484 -8.574 1.00 85.88 85 ARG A N 1
ATOM 697 C CA . ARG A 1 85 ? 0.689 -5.419 -8.450 1.00 85.88 85 ARG A CA 1
ATOM 698 C C . ARG A 1 85 ? 0.076 -6.737 -7.996 1.00 85.88 85 ARG A C 1
ATOM 700 O O . ARG A 1 85 ? -0.905 -6.703 -7.260 1.00 85.88 85 ARG A O 1
ATOM 707 N N . TYR A 1 86 ? 0.619 -7.869 -8.437 1.00 88.12 86 TYR A N 1
ATOM 708 C CA . TYR A 1 86 ? 0.164 -9.182 -7.989 1.00 88.12 86 TYR A CA 1
ATOM 709 C C . TYR A 1 86 ? 0.364 -9.355 -6.476 1.00 88.12 86 TYR A C 1
ATOM 711 O O . TYR A 1 86 ? -0.579 -9.692 -5.758 1.00 88.12 86 TYR A O 1
ATOM 719 N N . TYR A 1 87 ? 1.558 -9.025 -5.980 1.00 85.19 87 TYR A N 1
ATOM 720 C CA . TYR A 1 87 ? 1.834 -9.024 -4.543 1.00 85.19 87 TYR A CA 1
ATOM 721 C C . TYR A 1 87 ? 0.957 -8.021 -3.790 1.00 85.19 87 TYR A C 1
ATOM 723 O O . TYR A 1 87 ? 0.424 -8.353 -2.739 1.00 85.19 87 TYR A O 1
ATOM 731 N N . LEU A 1 88 ? 0.741 -6.825 -4.346 1.00 84.75 88 LEU A N 1
ATOM 732 C CA . LEU A 1 88 ? -0.092 -5.796 -3.721 1.00 84.75 88 LEU A CA 1
ATOM 733 C C . LEU A 1 88 ? -1.557 -6.236 -3.573 1.00 84.75 88 LEU A C 1
ATOM 735 O O . LEU A 1 88 ? -2.179 -5.934 -2.562 1.00 84.75 88 LEU A O 1
ATOM 739 N N . ARG A 1 89 ? -2.101 -6.964 -4.558 1.00 85.62 89 ARG A N 1
ATOM 740 C CA . ARG A 1 89 ? -3.445 -7.560 -4.466 1.00 85.62 89 ARG A CA 1
ATOM 741 C C . ARG A 1 89 ? -3.510 -8.659 -3.412 1.00 85.62 89 ARG A C 1
ATOM 743 O O . ARG A 1 89 ? -4.482 -8.711 -2.674 1.00 85.62 89 ARG A O 1
ATOM 750 N N . SER A 1 90 ? -2.487 -9.511 -3.343 1.00 85.94 90 SER A N 1
ATOM 751 C CA . SER A 1 90 ? -2.419 -10.559 -2.312 1.00 85.94 90 SER A CA 1
ATOM 752 C C . SER A 1 90 ? -2.392 -9.936 -0.914 1.00 85.94 90 SER A C 1
ATOM 754 O O . SER A 1 90 ? -3.156 -10.330 -0.048 1.00 85.94 90 SER A O 1
ATOM 756 N N . LEU A 1 91 ? -1.611 -8.869 -0.747 1.00 84.81 91 LEU A N 1
ATOM 757 C CA . LEU A 1 91 ? -1.500 -8.120 0.500 1.00 84.81 91 LEU A CA 1
ATOM 758 C C . LEU A 1 91 ? -2.824 -7.428 0.890 1.00 84.81 91 LEU A C 1
ATOM 760 O O . LEU A 1 91 ? -3.204 -7.441 2.057 1.00 84.81 91 LEU A O 1
ATOM 764 N N . GLU A 1 92 ? -3.554 -6.858 -0.076 1.00 84.81 92 GLU A N 1
ATOM 765 C CA . GLU A 1 92 ? -4.902 -6.296 0.137 1.00 84.81 92 GLU A CA 1
ATOM 766 C C . GLU A 1 92 ? -5.896 -7.377 0.599 1.00 84.81 92 GLU A C 1
ATOM 768 O O . GLU A 1 92 ? -6.611 -7.163 1.576 1.00 84.81 92 GLU A O 1
ATOM 773 N N . ASN A 1 93 ? -5.877 -8.556 -0.031 1.00 85.00 93 ASN A N 1
ATOM 774 C CA . ASN A 1 93 ? -6.735 -9.683 0.347 1.00 85.00 93 ASN A CA 1
ATOM 775 C C . ASN A 1 93 ? -6.421 -10.221 1.753 1.00 85.00 93 ASN A C 1
ATOM 777 O O . ASN A 1 93 ? -7.341 -10.509 2.522 1.00 85.00 93 ASN A O 1
ATOM 781 N N . ASP A 1 94 ? -5.140 -10.343 2.103 1.00 85.38 94 ASP A N 1
ATOM 782 C CA . ASP A 1 94 ? -4.707 -10.796 3.427 1.00 85.38 94 ASP A CA 1
ATOM 783 C C . ASP A 1 94 ? -5.134 -9.792 4.506 1.00 85.38 94 ASP A C 1
ATOM 785 O O . ASP A 1 94 ? -5.721 -10.169 5.521 1.00 85.38 94 ASP A O 1
ATOM 789 N N . PHE A 1 95 ? -4.944 -8.492 4.262 1.00 84.81 95 PHE A N 1
ATOM 790 C CA . PHE A 1 95 ? -5.389 -7.451 5.188 1.00 84.81 95 PHE A CA 1
ATOM 791 C C . PHE A 1 95 ? -6.914 -7.440 5.377 1.00 84.81 95 PHE A C 1
ATOM 793 O O . PHE A 1 95 ? -7.401 -7.318 6.504 1.00 84.81 95 PHE A O 1
ATOM 800 N N . ASP A 1 96 ? -7.687 -7.603 4.300 1.00 84.56 96 ASP A N 1
ATOM 801 C CA . ASP A 1 96 ? -9.144 -7.725 4.397 1.00 84.56 96 ASP A CA 1
ATOM 802 C C . ASP A 1 96 ? -9.554 -8.994 5.164 1.00 84.56 96 ASP A C 1
ATOM 804 O O . ASP A 1 96 ? -10.543 -8.988 5.894 1.00 84.56 96 ASP A O 1
ATOM 808 N N . THR A 1 97 ? -8.788 -10.079 5.058 1.00 84.69 97 THR A N 1
ATOM 809 C CA . THR A 1 97 ? -9.000 -11.307 5.839 1.00 84.69 97 THR A CA 1
ATOM 810 C C . THR A 1 97 ? -8.760 -11.081 7.333 1.00 84.69 97 THR A C 1
ATOM 812 O O . THR A 1 97 ? -9.602 -11.468 8.143 1.00 84.69 97 THR A O 1
ATOM 815 N N . LEU A 1 98 ? -7.701 -10.356 7.704 1.00 83.75 98 LEU A N 1
ATOM 816 C CA . LEU A 1 98 ? -7.427 -9.968 9.095 1.00 83.75 98 LEU A CA 1
ATOM 817 C C . LEU A 1 98 ? -8.510 -9.040 9.672 1.00 83.75 98 LEU A C 1
ATOM 819 O O . LEU A 1 98 ? -8.964 -9.230 10.799 1.00 83.75 98 LEU A O 1
ATOM 823 N N . GLN A 1 99 ? -8.976 -8.059 8.892 1.00 83.31 99 GLN A N 1
ATOM 824 C CA . GLN A 1 99 ? -10.076 -7.175 9.301 1.00 83.31 99 GLN A CA 1
ATOM 825 C C . GLN A 1 99 ? -11.376 -7.951 9.535 1.00 83.31 99 GLN A C 1
ATOM 827 O O . GLN A 1 99 ? -12.097 -7.662 10.490 1.00 83.31 99 GLN A O 1
ATOM 832 N N . ARG A 1 100 ? -11.670 -8.953 8.694 1.00 84.25 100 ARG A N 1
ATOM 833 C CA . ARG A 1 100 ? -12.827 -9.844 8.866 1.00 84.25 100 ARG A CA 1
ATOM 834 C C . ARG A 1 100 ? -12.748 -10.631 10.168 1.00 84.25 100 ARG A C 1
ATOM 836 O O . ARG A 1 100 ? -13.703 -10.588 10.938 1.00 84.25 100 ARG A O 1
ATOM 843 N N . ALA A 1 101 ? -11.610 -11.274 10.430 1.00 84.62 101 ALA A N 1
ATOM 844 C CA . ALA A 1 101 ? -11.388 -12.020 11.666 1.00 84.62 101 ALA A CA 1
ATOM 845 C C . ALA A 1 101 ? -11.564 -11.122 12.904 1.00 84.62 101 ALA A C 1
ATOM 847 O O . ALA A 1 101 ? -12.350 -11.439 13.795 1.00 84.62 101 ALA A O 1
ATOM 848 N N . GLY A 1 102 ? -10.936 -9.939 12.922 1.00 83.38 102 GLY A N 1
ATOM 849 C CA . GLY A 1 102 ? -11.062 -9.009 14.049 1.00 83.38 102 GLY A CA 1
ATOM 850 C C . GLY A 1 102 ? -12.483 -8.457 14.243 1.00 83.38 102 GLY A C 1
ATOM 851 O O . GLY A 1 102 ? -12.952 -8.335 15.375 1.00 83.38 102 GLY A O 1
ATOM 852 N N . HIS A 1 103 ? -13.218 -8.170 13.163 1.00 83.44 103 HIS A N 1
ATOM 853 C CA . HIS A 1 103 ? -14.627 -7.776 13.266 1.00 83.44 103 HIS A CA 1
ATOM 854 C C . HIS A 1 103 ? -15.519 -8.898 13.806 1.00 83.44 103 HIS A C 1
ATOM 856 O O . HIS A 1 103 ? -16.436 -8.607 14.578 1.00 83.44 103 HIS A O 1
ATOM 862 N N . LEU A 1 104 ? -15.244 -10.151 13.437 1.00 83.31 104 LEU A N 1
ATOM 863 C CA . LEU A 1 104 ? -15.976 -11.312 13.932 1.00 83.31 104 LEU A CA 1
ATOM 864 C C . LEU A 1 104 ? -15.707 -11.547 15.425 1.00 83.31 104 LEU A C 1
ATOM 866 O O . LEU A 1 104 ? -16.661 -11.722 16.174 1.00 83.31 104 LEU A O 1
ATOM 870 N N . LEU A 1 105 ? -14.456 -11.417 15.884 1.00 81.81 105 LEU A N 1
ATOM 871 C CA . LEU A 1 105 ? -14.107 -11.463 17.314 1.00 81.81 105 LEU A CA 1
ATOM 872 C C . LEU A 1 105 ? -14.866 -10.406 18.133 1.00 81.81 105 LEU A C 1
ATOM 874 O O . LEU A 1 105 ? -15.369 -10.683 19.221 1.00 81.81 105 LEU A O 1
ATOM 878 N N . ILE A 1 106 ? -15.007 -9.187 17.602 1.00 82.88 106 ILE A N 1
ATOM 879 C CA . ILE A 1 106 ? -15.813 -8.137 18.246 1.00 82.88 106 ILE A CA 1
ATOM 880 C C . ILE A 1 106 ? -17.302 -8.521 18.272 1.00 82.88 106 ILE A C 1
ATOM 882 O O . ILE A 1 106 ? -17.982 -8.255 19.262 1.00 82.88 106 ILE A O 1
ATOM 886 N N . ALA A 1 107 ? -17.826 -9.117 17.198 1.00 82.31 107 ALA A N 1
ATOM 887 C CA . ALA A 1 107 ? -19.234 -9.503 17.102 1.00 82.31 107 ALA A CA 1
ATOM 888 C C . ALA A 1 107 ? -19.600 -10.672 18.033 1.00 82.31 107 ALA A C 1
ATOM 890 O O . ALA A 1 107 ? -20.700 -10.681 18.581 1.00 82.31 107 ALA A O 1
ATOM 891 N N . THR A 1 108 ? -18.680 -11.615 18.259 1.00 81.38 108 THR A N 1
ATOM 892 C CA . THR A 1 108 ? -18.857 -12.751 19.181 1.00 81.38 108 THR A CA 1
ATOM 893 C C . THR A 1 108 ? -18.642 -12.382 20.652 1.00 81.38 108 THR A C 1
ATOM 895 O O . THR A 1 108 ? -18.774 -13.238 21.524 1.00 81.38 108 THR A O 1
ATOM 898 N N . GLY A 1 109 ? -18.327 -11.115 20.952 1.00 76.25 109 GLY A N 1
ATOM 899 C CA . GLY A 1 109 ? -18.095 -10.627 22.314 1.00 76.25 109 GLY A CA 1
ATOM 900 C C . GLY A 1 109 ? -16.710 -10.956 22.881 1.00 76.25 109 GLY A C 1
ATOM 901 O O . GLY A 1 109 ? -16.455 -10.657 24.043 1.00 76.25 109 GLY A O 1
ATOM 902 N N . GLN A 1 110 ? -15.814 -11.536 22.077 1.00 74.44 110 GLN A N 1
ATOM 903 C CA . GLN A 1 110 ? -14.421 -11.806 22.455 1.00 74.44 110 GLN A CA 1
ATOM 904 C C . GLN A 1 110 ? -13.515 -10.577 22.259 1.00 74.44 110 GLN A C 1
ATOM 906 O O . GLN A 1 110 ? -12.456 -10.479 22.869 1.00 74.44 110 GLN A O 1
ATOM 911 N N . GLY A 1 111 ? -13.932 -9.611 21.436 1.00 68.00 111 GLY A N 1
ATOM 912 C CA . GLY A 1 111 ? -13.161 -8.409 21.125 1.00 68.00 111 GLY A CA 1
ATOM 913 C C . GLY A 1 111 ? -13.413 -7.232 22.073 1.00 68.00 111 GLY A C 1
ATOM 914 O O . GLY A 1 111 ? -14.551 -6.820 22.302 1.00 68.00 111 GLY A O 1
ATOM 915 N N . SER A 1 112 ? -12.330 -6.619 22.554 1.00 73.88 112 SER A N 1
ATOM 916 C CA . SER A 1 112 ? -12.360 -5.387 23.356 1.00 73.88 112 SER A CA 1
ATOM 917 C C . SER A 1 112 ? -12.860 -4.168 22.549 1.00 73.88 112 SER A C 1
ATOM 919 O O . SER A 1 112 ? -12.595 -4.072 21.347 1.00 73.88 112 SER A O 1
ATOM 921 N N . PRO A 1 113 ? -13.503 -3.161 23.178 1.00 73.88 113 PRO A N 1
ATOM 922 C CA . PRO A 1 113 ? -13.780 -1.865 22.544 1.00 73.88 113 PRO A CA 1
ATOM 923 C C . PRO A 1 113 ? -12.530 -1.221 21.924 1.00 73.88 113 PRO A C 1
ATOM 925 O O . PRO A 1 113 ? -12.621 -0.575 20.880 1.00 73.88 113 PRO A O 1
ATOM 928 N N . MET A 1 114 ? -11.361 -1.454 22.529 1.00 79.31 114 MET A N 1
ATOM 929 C CA . MET A 1 114 ? -10.073 -0.952 22.048 1.00 79.31 114 MET A CA 1
ATOM 930 C C . MET A 1 114 ? -9.625 -1.637 20.747 1.00 79.31 114 MET A C 1
ATOM 932 O O . MET A 1 114 ? -9.038 -0.992 19.881 1.00 79.31 114 MET A O 1
ATOM 936 N N . LEU A 1 115 ? -9.982 -2.913 20.552 1.00 76.06 115 LEU A N 1
ATOM 937 C CA . LEU A 1 115 ? -9.699 -3.660 19.321 1.00 76.06 115 LEU A CA 1
ATOM 938 C C . LEU A 1 115 ? -10.407 -3.025 18.116 1.00 76.06 115 LEU A C 1
ATOM 940 O O . LEU A 1 115 ? -9.835 -2.921 17.035 1.00 76.06 115 LEU A O 1
ATOM 944 N N . ARG A 1 116 ? -11.637 -2.529 18.303 1.00 77.81 116 ARG A N 1
ATOM 945 C CA . ARG A 1 116 ? -12.390 -1.846 17.240 1.00 77.81 116 ARG A CA 1
ATOM 946 C C . ARG A 1 116 ? -11.687 -0.568 16.775 1.00 77.81 116 ARG A C 1
ATOM 948 O O . ARG A 1 116 ? -11.657 -0.297 15.575 1.00 77.81 116 ARG A O 1
ATOM 955 N N . GLU A 1 117 ? -11.134 0.205 17.705 1.00 78.94 117 GLU A N 1
ATOM 956 C CA . GLU A 1 117 ? -10.377 1.419 17.387 1.00 78.94 117 GLU A CA 1
ATOM 957 C C . GLU A 1 117 ? -9.059 1.083 16.680 1.00 78.94 117 GLU A C 1
ATOM 959 O O . GLU A 1 117 ? -8.755 1.662 15.636 1.00 78.94 117 GLU A O 1
ATOM 964 N N . GLN A 1 118 ? -8.328 0.080 17.173 1.00 81.94 118 GLN A N 1
ATOM 965 C CA . GLN A 1 118 ? -7.093 -0.397 16.547 1.00 81.94 118 GLN A CA 1
ATOM 966 C C . GLN A 1 118 ? -7.322 -0.913 15.121 1.00 81.94 118 GLN A C 1
ATOM 968 O O . GLN A 1 118 ? -6.580 -0.533 14.215 1.00 81.94 118 GLN A O 1
ATOM 973 N N . LEU A 1 119 ? -8.380 -1.701 14.881 1.00 83.06 119 LEU A N 1
ATOM 974 C CA . LEU A 1 119 ? -8.745 -2.158 13.536 1.00 83.06 119 LEU A CA 1
ATOM 975 C C . LEU A 1 119 ? -9.022 -0.984 12.595 1.00 83.06 119 LEU A C 1
ATOM 977 O O . LEU A 1 119 ? -8.603 -1.012 11.437 1.00 83.06 119 LEU A O 1
ATOM 981 N N . LEU A 1 120 ? -9.708 0.051 13.083 1.00 80.38 120 LEU A N 1
ATOM 982 C CA . LEU A 1 120 ? -10.033 1.233 12.292 1.00 80.38 120 LEU A CA 1
ATOM 983 C C . LEU A 1 120 ? -8.776 2.045 11.958 1.00 80.38 120 LEU A C 1
ATOM 985 O O . LEU A 1 120 ? -8.585 2.427 10.801 1.00 80.38 120 LEU A O 1
ATOM 989 N N . LEU A 1 121 ? -7.891 2.268 12.932 1.00 82.31 121 LEU A N 1
ATOM 990 C CA . LEU A 1 121 ? -6.614 2.950 12.710 1.00 82.31 121 LEU A CA 1
ATOM 991 C C . LEU A 1 121 ? -5.721 2.167 11.742 1.00 82.31 121 LEU A C 1
ATOM 993 O O . LEU A 1 121 ? -5.170 2.765 10.816 1.00 82.31 121 LEU A O 1
ATOM 997 N N . ALA A 1 122 ? -5.650 0.840 11.886 1.00 81.25 122 ALA A N 1
ATOM 998 C CA . ALA A 1 122 ? -4.943 -0.042 10.962 1.00 81.25 122 ALA A CA 1
ATOM 999 C C . ALA A 1 122 ? -5.532 0.038 9.545 1.00 81.25 122 ALA A C 1
ATOM 1001 O O . ALA A 1 122 ? -4.805 0.152 8.562 1.00 81.25 122 ALA A O 1
ATOM 1002 N N . ARG A 1 123 ? -6.863 0.058 9.410 1.00 84.38 123 ARG A N 1
ATOM 1003 C CA . ARG A 1 123 ? -7.541 0.208 8.116 1.00 84.38 123 ARG A CA 1
ATOM 1004 C C . ARG A 1 123 ? -7.209 1.542 7.450 1.00 84.38 123 ARG A C 1
ATOM 1006 O O . ARG A 1 123 ? -6.965 1.576 6.240 1.00 84.38 123 ARG A O 1
ATOM 1013 N N . ILE A 1 124 ? -7.185 2.633 8.215 1.00 77.94 124 ILE A N 1
ATOM 1014 C CA . ILE A 1 124 ? -6.806 3.960 7.715 1.00 77.94 124 ILE A CA 1
ATOM 1015 C C . ILE A 1 124 ? -5.333 3.978 7.297 1.00 77.94 124 ILE A C 1
ATOM 1017 O O . ILE A 1 124 ? -5.026 4.408 6.180 1.00 77.94 124 ILE A O 1
ATOM 1021 N N . SER A 1 125 ? -4.427 3.512 8.161 1.00 78.81 125 SER A N 1
ATOM 1022 C CA . SER A 1 125 ? -2.985 3.516 7.897 1.00 78.81 125 SER A CA 1
ATOM 1023 C C . SER A 1 125 ? -2.647 2.675 6.664 1.00 78.81 125 SER A C 1
ATOM 1025 O O . SER A 1 125 ? -1.949 3.161 5.768 1.00 78.81 125 SER A O 1
ATOM 1027 N N . PHE A 1 126 ? -3.240 1.485 6.559 1.00 80.81 126 PHE A N 1
ATOM 1028 C CA . PHE A 1 126 ? -3.111 0.576 5.429 1.00 80.81 126 PHE A CA 1
ATOM 1029 C C . PHE A 1 126 ? -3.629 1.190 4.132 1.00 80.81 126 PHE A C 1
ATOM 1031 O O . PHE A 1 126 ? -2.919 1.231 3.129 1.00 80.81 126 PHE A O 1
ATOM 1038 N N . THR A 1 127 ? -4.852 1.731 4.150 1.00 80.56 127 THR A N 1
ATOM 1039 C CA . THR A 1 127 ? -5.460 2.355 2.967 1.00 80.56 127 THR A CA 1
ATOM 1040 C C . THR A 1 127 ? -4.600 3.516 2.476 1.00 80.56 127 THR A C 1
ATOM 1042 O O . THR A 1 127 ? -4.332 3.631 1.279 1.00 80.56 127 THR A O 1
ATOM 1045 N N . ARG A 1 128 ? -4.114 4.360 3.393 1.00 74.25 128 ARG A N 1
ATOM 1046 C CA . ARG A 1 128 ? -3.219 5.473 3.066 1.00 74.25 128 ARG A CA 1
ATOM 1047 C C . ARG A 1 128 ? -1.912 4.981 2.442 1.00 74.25 128 ARG A C 1
ATOM 1049 O O . ARG A 1 128 ? -1.508 5.509 1.407 1.00 74.25 128 ARG A O 1
ATOM 1056 N N . ALA A 1 129 ? -1.273 3.975 3.036 1.00 76.62 129 ALA A N 1
ATOM 1057 C CA . ALA A 1 129 ? -0.044 3.396 2.502 1.00 76.62 129 ALA A CA 1
ATOM 1058 C C . ALA A 1 129 ? -0.270 2.789 1.106 1.00 76.62 129 ALA A C 1
ATOM 1060 O O . ALA A 1 129 ? 0.520 3.023 0.193 1.00 76.62 129 ALA A O 1
ATOM 1061 N N . LEU A 1 130 ? -1.379 2.071 0.906 1.00 80.38 130 LEU A N 1
ATOM 1062 C CA . LEU A 1 130 ? -1.749 1.456 -0.370 1.00 80.38 130 LEU A CA 1
ATOM 1063 C C . LEU A 1 130 ? -1.913 2.498 -1.480 1.00 80.38 130 LEU A C 1
ATOM 1065 O O . LEU A 1 130 ? -1.442 2.296 -2.601 1.00 80.38 130 LEU A O 1
ATOM 1069 N N . TRP A 1 131 ? -2.545 3.631 -1.172 1.00 77.00 131 TRP A N 1
ATOM 1070 C CA . TRP A 1 131 ? -2.650 4.757 -2.099 1.00 77.00 131 TRP A CA 1
ATOM 1071 C C . TRP A 1 131 ? -1.296 5.370 -2.430 1.00 77.00 131 TRP A C 1
ATOM 1073 O O . TRP A 1 131 ? -1.026 5.610 -3.607 1.00 77.00 131 TRP A O 1
ATOM 1083 N N . GLN A 1 132 ? -0.442 5.576 -1.425 1.00 74.50 132 GLN A N 1
ATOM 1084 C CA . GLN A 1 132 ? 0.910 6.088 -1.635 1.00 74.50 132 GLN A CA 1
ATOM 1085 C C . GLN A 1 132 ? 1.683 5.182 -2.606 1.00 74.50 132 GLN A C 1
ATOM 1087 O O . GLN A 1 132 ? 2.163 5.657 -3.632 1.00 74.50 132 GLN A O 1
ATOM 1092 N N . VAL A 1 133 ? 1.681 3.869 -2.369 1.00 78.88 133 VAL A N 1
ATOM 1093 C CA . VAL A 1 133 ? 2.365 2.893 -3.230 1.00 78.88 133 VAL A CA 1
ATOM 1094 C C . VAL A 1 133 ? 1.763 2.839 -4.640 1.00 78.88 133 VAL A C 1
ATOM 1096 O O . VAL A 1 133 ? 2.492 2.737 -5.625 1.00 78.88 133 VAL A O 1
ATOM 1099 N N . ARG A 1 134 ? 0.434 2.947 -4.788 1.00 81.44 134 ARG A N 1
ATOM 1100 C CA . ARG A 1 134 ? -0.221 3.020 -6.110 1.00 81.44 134 ARG A CA 1
ATOM 1101 C C . ARG A 1 134 ? 0.186 4.277 -6.883 1.00 81.44 134 ARG A C 1
ATOM 1103 O O . ARG A 1 134 ? 0.441 4.181 -8.084 1.00 81.44 134 ARG A O 1
ATOM 1110 N N . LEU A 1 135 ? 0.268 5.429 -6.216 1.00 71.50 135 LEU A N 1
ATOM 1111 C CA . LEU A 1 135 ? 0.751 6.674 -6.819 1.00 71.50 135 LEU A CA 1
ATOM 1112 C C . LEU A 1 135 ? 2.221 6.554 -7.220 1.00 71.50 135 LEU A C 1
ATOM 1114 O O . LEU A 1 135 ? 2.583 6.889 -8.347 1.00 71.50 135 LEU A O 1
ATOM 1118 N N . GLU A 1 136 ? 3.047 6.004 -6.338 1.00 75.25 136 GLU A N 1
ATOM 1119 C CA . GLU A 1 136 ? 4.463 5.752 -6.581 1.00 75.25 136 GLU A CA 1
ATOM 1120 C C . GLU A 1 136 ? 4.684 4.781 -7.754 1.00 75.25 136 GLU A C 1
ATOM 1122 O O . GLU A 1 136 ? 5.530 5.037 -8.604 1.00 75.25 136 GLU A O 1
ATOM 1127 N N . LEU A 1 137 ? 3.873 3.728 -7.899 1.00 80.75 137 LEU A N 1
ATOM 1128 C CA . LEU A 1 137 ? 3.882 2.828 -9.065 1.00 80.75 137 LEU A CA 1
ATOM 1129 C C . LEU A 1 137 ? 3.561 3.556 -10.377 1.00 80.75 137 LEU A C 1
ATOM 1131 O O . LEU A 1 137 ? 4.174 3.282 -11.415 1.00 80.75 137 LEU A O 1
ATOM 1135 N N . VAL A 1 138 ? 2.585 4.469 -10.357 1.00 77.19 138 VAL A N 1
ATOM 1136 C CA . VAL A 1 138 ? 2.237 5.295 -11.523 1.00 77.19 138 VAL A CA 1
ATOM 1137 C C . VAL A 1 138 ? 3.396 6.237 -11.860 1.00 77.19 138 VAL A C 1
ATOM 1139 O O . VAL A 1 138 ? 3.816 6.295 -13.017 1.00 77.19 138 VAL A O 1
ATOM 1142 N N . LEU A 1 139 ? 3.977 6.892 -10.853 1.00 75.06 139 LEU A N 1
ATOM 1143 C CA . LEU A 1 139 ? 5.163 7.740 -10.983 1.00 75.06 139 LEU A CA 1
ATOM 1144 C C . LEU A 1 139 ? 6.378 6.963 -11.498 1.00 75.06 139 LEU A C 1
ATOM 1146 O O . LEU A 1 139 ? 7.056 7.442 -12.402 1.00 75.06 139 LEU A O 1
ATOM 1150 N N . PHE A 1 140 ? 6.631 5.750 -11.014 1.00 74.56 140 PHE A N 1
ATOM 1151 C CA . PHE A 1 140 ? 7.726 4.885 -11.458 1.00 74.56 140 PHE A CA 1
ATOM 1152 C C . PHE A 1 140 ? 7.564 4.457 -12.920 1.00 74.56 140 PHE A C 1
ATOM 1154 O O . PHE A 1 140 ? 8.533 4.396 -13.684 1.00 74.56 140 PHE A O 1
ATOM 1161 N N . ARG A 1 141 ? 6.322 4.201 -13.345 1.00 73.81 141 ARG A N 1
ATOM 1162 C CA . ARG A 1 141 ? 5.999 3.902 -14.743 1.00 73.81 141 ARG A CA 1
ATOM 1163 C C . ARG A 1 141 ? 6.215 5.109 -15.663 1.00 73.81 141 ARG A C 1
ATOM 1165 O O . ARG A 1 141 ? 6.554 4.898 -16.826 1.00 73.81 141 ARG A O 1
ATOM 1172 N N . LEU A 1 142 ? 6.005 6.329 -15.165 1.00 68.94 142 LEU A N 1
ATOM 1173 C CA . LEU A 1 142 ? 6.097 7.571 -15.942 1.00 68.94 142 LEU A CA 1
ATOM 1174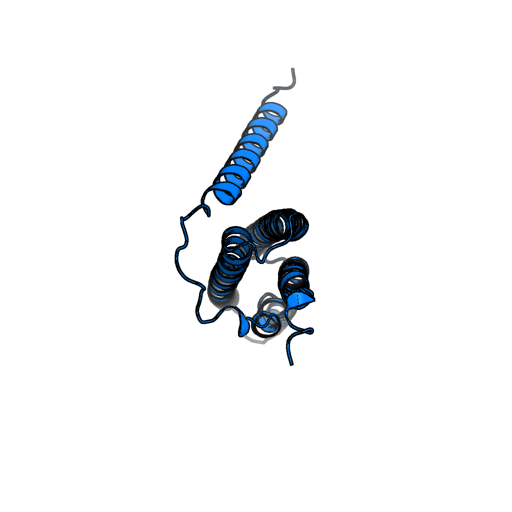 C C . LEU A 1 142 ? 7.503 8.188 -15.946 1.00 68.94 142 LEU A C 1
ATOM 1176 O O . LEU A 1 142 ? 7.990 8.591 -16.994 1.00 68.94 142 LEU A O 1
ATOM 1180 N N . THR A 1 143 ? 8.148 8.259 -14.783 1.00 67.50 143 THR A N 1
ATOM 1181 C CA . THR A 1 143 ? 9.390 9.019 -14.542 1.00 67.50 143 THR A CA 1
ATOM 1182 C C . THR A 1 143 ? 10.600 8.127 -14.290 1.00 67.50 143 THR A C 1
ATOM 1184 O O . THR A 1 143 ? 11.737 8.544 -14.479 1.00 67.50 143 THR A O 1
ATOM 1187 N N . GLY A 1 144 ? 10.369 6.894 -13.841 1.00 62.12 144 GLY A N 1
ATOM 1188 C CA . GLY A 1 144 ? 11.424 5.950 -13.514 1.00 62.12 144 GLY A CA 1
ATOM 1189 C C . GLY A 1 144 ? 12.286 6.252 -12.300 1.00 62.12 144 GLY A C 1
ATOM 1190 O O . GLY A 1 144 ? 13.308 5.587 -12.147 1.00 62.12 144 GLY A O 1
ATOM 1191 N N . ARG A 1 145 ? 11.872 7.180 -11.430 1.00 58.00 145 ARG A N 1
ATOM 1192 C CA . ARG A 1 145 ? 12.424 7.297 -10.072 1.00 58.00 145 ARG A CA 1
ATOM 1193 C C . ARG A 1 145 ? 11.870 6.178 -9.194 1.00 58.00 145 ARG A C 1
ATOM 1195 O O . ARG A 1 145 ? 10.672 5.910 -9.250 1.00 58.00 145 ARG A O 1
ATOM 1202 N N . ALA A 1 146 ? 12.746 5.531 -8.429 1.00 54.31 146 ALA A N 1
ATOM 1203 C CA . ALA A 1 146 ? 12.387 4.425 -7.550 1.00 54.31 146 ALA A CA 1
ATOM 1204 C C . ALA A 1 146 ? 11.459 4.817 -6.402 1.00 54.31 146 ALA A C 1
ATOM 1206 O O . ALA A 1 146 ? 11.327 5.985 -6.041 1.00 54.31 146 ALA A O 1
ATOM 1207 N N . VAL A 1 147 ? 10.832 3.775 -5.873 1.00 56.31 147 VAL A N 1
ATOM 1208 C CA . VAL A 1 147 ? 9.771 3.779 -4.873 1.00 56.31 147 VAL A CA 1
ATOM 1209 C C . VAL A 1 147 ? 10.307 3.154 -3.587 1.00 56.31 147 VAL A C 1
ATOM 1211 O O . VAL A 1 147 ? 11.095 2.217 -3.677 1.00 56.31 147 VAL A O 1
ATOM 1214 N N . GLU A 1 148 ? 9.866 3.627 -2.418 1.00 58.59 148 GLU A N 1
ATOM 1215 C CA . GLU A 1 148 ? 10.280 3.119 -1.102 1.00 58.59 148 GLU A CA 1
ATOM 1216 C C . GLU A 1 148 ? 9.094 2.408 -0.402 1.00 58.59 148 GLU A C 1
ATOM 1218 O O . GLU A 1 148 ? 8.284 3.047 0.272 1.00 58.59 148 GLU A O 1
ATOM 1223 N N . PRO A 1 149 ? 8.937 1.074 -0.542 1.00 55.69 149 PRO A N 1
ATOM 1224 C CA . PRO A 1 149 ? 7.728 0.355 -0.109 1.00 55.69 149 PRO A CA 1
ATOM 1225 C C . PRO A 1 149 ? 7.617 0.143 1.410 1.00 55.69 149 PRO A C 1
ATOM 1227 O O . PRO A 1 149 ? 6.634 -0.434 1.880 1.00 55.69 149 PRO A O 1
ATOM 1230 N N . GLY A 1 150 ? 8.615 0.579 2.188 1.00 57.91 150 GLY A N 1
ATOM 1231 C CA . GLY A 1 150 ? 8.755 0.256 3.614 1.00 57.91 150 GLY A CA 1
ATOM 1232 C C . GLY A 1 150 ? 7.567 0.683 4.482 1.00 57.91 150 GLY A C 1
ATOM 1233 O O . GLY A 1 150 ? 7.225 -0.004 5.440 1.00 57.91 150 GLY A O 1
ATOM 1234 N N . ARG A 1 151 ? 6.862 1.757 4.107 1.00 62.22 151 ARG A N 1
ATOM 1235 C CA . ARG A 1 151 ? 5.679 2.244 4.843 1.00 62.22 151 ARG A CA 1
ATOM 1236 C C . ARG A 1 151 ? 4.485 1.291 4.797 1.00 62.22 151 ARG A C 1
ATOM 1238 O O . ARG A 1 151 ? 3.691 1.274 5.732 1.00 62.22 151 ARG A O 1
ATOM 1245 N N . LEU A 1 152 ? 4.343 0.521 3.719 1.00 58.22 152 LEU A N 1
ATOM 1246 C CA . LEU A 1 152 ? 3.242 -0.430 3.562 1.00 58.22 152 LEU A CA 1
ATOM 1247 C C . LEU A 1 152 ? 3.485 -1.697 4.387 1.00 58.22 152 LEU A C 1
ATOM 1249 O O . LEU A 1 152 ? 2.560 -2.232 4.991 1.00 58.22 152 LEU A O 1
ATOM 1253 N N . LEU A 1 153 ? 4.748 -2.123 4.452 1.00 61.91 153 LEU A N 1
ATOM 1254 C CA . LEU A 1 153 ? 5.172 -3.262 5.255 1.00 61.91 153 LEU A CA 1
ATOM 1255 C C . LEU A 1 153 ? 5.038 -2.966 6.756 1.00 61.91 153 LEU A C 1
ATOM 1257 O O . LEU A 1 153 ? 4.528 -3.807 7.486 1.00 61.91 153 LEU A O 1
ATOM 1261 N N . ALA A 1 154 ? 5.392 -1.750 7.188 1.00 69.00 154 ALA A N 1
ATOM 1262 C CA . ALA A 1 154 ? 5.222 -1.308 8.574 1.00 69.00 154 ALA A CA 1
ATOM 1263 C C . ALA A 1 154 ? 3.746 -1.306 9.015 1.00 69.00 154 ALA A C 1
ATOM 1265 O O . ALA A 1 154 ? 3.416 -1.841 10.066 1.00 69.00 154 ALA A O 1
ATOM 1266 N N . ALA A 1 155 ? 2.834 -0.795 8.179 1.00 64.88 155 ALA A N 1
ATOM 1267 C CA . ALA A 1 155 ? 1.402 -0.795 8.498 1.00 64.88 155 ALA A CA 1
ATOM 1268 C C . ALA A 1 155 ? 0.808 -2.215 8.599 1.00 64.88 155 ALA A C 1
ATOM 1270 O O . ALA A 1 155 ? -0.085 -2.455 9.409 1.00 64.88 155 ALA A O 1
ATOM 1271 N N . LEU A 1 156 ? 1.301 -3.157 7.783 1.00 64.56 156 LEU A N 1
ATOM 1272 C CA . LEU A 1 156 ? 0.915 -4.567 7.872 1.00 64.56 156 LEU A CA 1
ATOM 1273 C C . LEU A 1 156 ? 1.487 -5.227 9.138 1.00 64.56 156 LEU A C 1
ATOM 1275 O O . LEU A 1 156 ? 0.778 -5.972 9.806 1.00 64.56 156 LEU A O 1
ATOM 1279 N N . GLN A 1 157 ? 2.740 -4.926 9.491 1.00 72.38 157 GLN A N 1
ATOM 1280 C CA . GLN A 1 157 ? 3.379 -5.407 10.721 1.00 72.38 157 GLN A CA 1
ATOM 1281 C C . GLN A 1 157 ? 2.648 -4.915 11.975 1.00 72.38 157 GLN A C 1
ATOM 1283 O O . GLN A 1 157 ? 2.396 -5.720 12.867 1.00 72.38 157 GLN A O 1
ATOM 1288 N N . ASP A 1 158 ? 2.231 -3.647 12.010 1.00 73.12 158 ASP A N 1
ATOM 1289 C CA . ASP A 1 158 ? 1.437 -3.090 13.111 1.00 73.12 158 ASP A CA 1
ATOM 1290 C C . ASP A 1 158 ? 0.080 -3.801 13.250 1.00 73.12 158 ASP A C 1
ATOM 1292 O O . ASP A 1 158 ? -0.363 -4.095 14.359 1.00 73.12 158 ASP A O 1
ATOM 1296 N N . ALA A 1 159 ? -0.572 -4.129 12.127 1.00 66.19 159 ALA A N 1
ATOM 1297 C CA . ALA A 1 159 ? -1.848 -4.845 12.120 1.00 66.19 159 ALA A CA 1
ATOM 1298 C C . ALA A 1 159 ? -1.710 -6.305 12.588 1.00 66.19 159 ALA A C 1
ATOM 1300 O O . ALA A 1 159 ? -2.505 -6.763 13.410 1.00 66.19 159 ALA A O 1
ATOM 1301 N N . CYS A 1 160 ? -0.690 -7.026 12.110 1.00 62.22 160 CYS A N 1
ATOM 1302 C CA . CYS A 1 160 ? -0.370 -8.374 12.589 1.00 62.22 160 CYS A CA 1
ATOM 1303 C C . CYS A 1 160 ? 0.009 -8.367 14.076 1.00 62.22 160 CYS A C 1
ATOM 1305 O O . CYS A 1 160 ? -0.428 -9.248 14.812 1.00 62.22 160 CYS A O 1
ATOM 1307 N N . GLY A 1 161 ? 0.770 -7.362 14.524 1.00 66.94 161 GLY A N 1
ATOM 1308 C CA . GLY A 1 161 ? 1.137 -7.167 15.925 1.00 66.94 161 GLY A CA 1
ATOM 1309 C C . GLY A 1 161 ? -0.077 -6.927 16.818 1.00 66.94 161 GLY A C 1
ATOM 1310 O O . GLY A 1 161 ? -0.208 -7.584 17.841 1.00 66.94 161 GLY A O 1
ATOM 1311 N N . ALA A 1 162 ? -1.012 -6.064 16.412 1.00 64.12 162 ALA A N 1
ATOM 1312 C CA . ALA A 1 162 ? -2.247 -5.824 17.163 1.00 64.12 162 ALA A CA 1
ATOM 1313 C C . ALA A 1 162 ? -3.113 -7.091 17.319 1.00 64.12 162 ALA A C 1
ATOM 1315 O O . ALA A 1 162 ? -3.728 -7.279 18.364 1.00 64.12 162 ALA A O 1
ATOM 1316 N N . LEU A 1 163 ? -3.131 -7.971 16.310 1.00 57.66 163 LEU A N 1
ATOM 1317 C CA . LEU A 1 163 ? -3.864 -9.245 16.345 1.00 57.66 163 LEU A CA 1
ATOM 1318 C C . LEU A 1 163 ? -3.132 -10.351 17.125 1.00 57.66 163 LEU A C 1
ATOM 1320 O O . LEU A 1 163 ? -3.787 -11.183 17.742 1.00 57.66 163 LEU A O 1
ATOM 1324 N N . HIS A 1 164 ? -1.795 -10.360 17.132 1.00 60.53 164 HIS A N 1
ATOM 1325 C CA . HIS A 1 164 ? -0.995 -11.295 17.940 1.00 60.53 164 HIS A CA 1
ATOM 1326 C C . HIS A 1 164 ? -0.868 -10.878 19.413 1.00 60.53 164 HIS A C 1
ATOM 1328 O O . HIS A 1 164 ? -0.603 -11.722 20.265 1.00 60.53 164 HIS A O 1
ATOM 1334 N N . LEU A 1 165 ? -1.034 -9.589 19.723 1.00 47.34 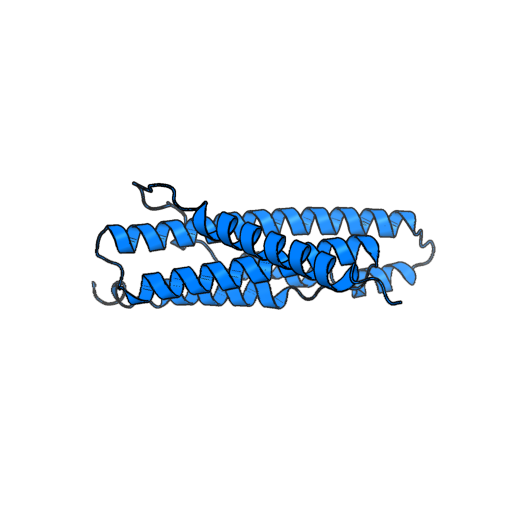165 LEU A N 1
ATOM 1335 C CA . LEU A 1 165 ? -0.971 -9.045 21.082 1.00 47.34 165 LEU A CA 1
ATOM 1336 C C . LEU A 1 165 ? -2.293 -9.154 21.847 1.00 47.34 165 LEU A C 1
ATOM 1338 O O . LEU A 1 165 ? -2.353 -8.649 22.967 1.00 47.34 165 LEU A O 1
ATOM 1342 N N . ASP A 1 166 ? -3.331 -9.793 21.295 1.00 43.56 166 ASP A N 1
ATOM 1343 C CA . ASP A 1 166 ? -4.521 -10.128 22.075 1.00 43.56 166 ASP A CA 1
ATOM 1344 C C . ASP A 1 166 ? -4.138 -11.146 23.176 1.00 43.56 166 ASP A C 1
ATOM 1346 O O . ASP A 1 166 ? -3.879 -12.318 22.877 1.00 43.56 166 ASP A O 1
ATOM 1350 N N . PRO A 1 167 ? -4.075 -10.739 24.461 1.00 47.28 167 PRO A N 1
ATOM 1351 C CA . PRO A 1 167 ? -3.630 -11.599 25.557 1.00 47.28 167 PRO A CA 1
ATOM 1352 C C . PRO A 1 167 ? -4.636 -12.713 25.876 1.00 47.28 167 PRO A C 1
ATOM 1354 O O . PRO A 1 167 ? -4.349 -13.581 26.699 1.00 47.28 167 PRO A O 1
ATOM 1357 N N . SER A 1 168 ? -5.824 -12.699 25.261 1.00 49.25 168 SER A N 1
ATOM 1358 C CA . SER A 1 168 ? -6.877 -13.686 25.515 1.00 49.25 168 SER A CA 1
ATOM 1359 C C . SER A 1 168 ? -6.554 -15.093 24.988 1.00 49.25 168 SER A C 1
ATOM 1361 O O . SER A 1 168 ? -7.246 -16.043 25.348 1.00 49.25 168 SER A O 1
ATOM 1363 N N . ARG A 1 169 ? -5.463 -15.269 24.221 1.00 43.22 169 ARG A N 1
ATOM 1364 C CA . ARG A 1 169 ? -4.944 -16.590 23.814 1.00 43.22 169 ARG A CA 1
ATOM 1365 C C . ARG A 1 169 ? -3.894 -17.197 24.748 1.00 43.22 169 ARG A C 1
ATOM 1367 O O . ARG A 1 169 ? -3.647 -18.395 24.658 1.00 43.22 169 ARG A O 1
ATOM 1374 N N . THR A 1 170 ? -3.308 -16.431 25.667 1.00 44.44 170 THR A N 1
ATOM 1375 C CA . THR A 1 170 ? -2.228 -16.914 26.555 1.00 44.44 170 THR A CA 1
ATOM 1376 C C . THR A 1 170 ? -2.714 -17.352 27.943 1.00 44.44 170 THR A C 1
ATOM 1378 O O . THR A 1 170 ? -1.903 -17.533 28.847 1.00 44.44 170 THR A O 1
ATOM 1381 N N . GLY A 1 171 ? -4.029 -17.532 28.124 1.00 39.69 171 GLY A N 1
ATOM 1382 C CA . GLY A 1 171 ? -4.660 -17.867 29.408 1.00 39.69 171 GLY A CA 1
ATOM 1383 C C . GLY A 1 171 ? -5.662 -19.023 29.360 1.00 39.69 171 GLY A C 1
ATOM 1384 O O . GLY A 1 171 ? -6.615 -19.017 30.133 1.00 39.69 171 GLY A O 1
ATOM 1385 N N . ALA A 1 172 ? -5.487 -19.986 28.452 1.00 35.84 172 ALA A N 1
ATOM 1386 C CA . ALA A 1 172 ? -6.261 -21.228 28.439 1.00 35.84 172 ALA A CA 1
ATOM 1387 C C . ALA A 1 172 ? -5.366 -22.416 28.047 1.00 35.84 172 ALA A C 1
ATOM 1389 O O . ALA A 1 172 ? -5.475 -22.964 26.952 1.00 35.84 172 ALA A O 1
ATOM 1390 N N . ALA A 1 173 ? -4.455 -22.773 28.949 1.00 35.72 173 ALA A N 1
ATOM 1391 C CA . ALA A 1 173 ? -3.818 -24.084 29.021 1.00 35.72 173 ALA A CA 1
ATOM 1392 C C . ALA A 1 173 ? -3.775 -24.511 30.490 1.00 35.72 173 ALA A C 1
ATOM 1394 O O . ALA A 1 173 ? -3.459 -23.637 31.332 1.00 35.72 173 ALA A O 1
#

Secondary structure (DSSP, 8-state):
---THHHHHHHHHHHHHHHHHHHHHHTT-----S--SSGGG--GGGGTHHHHHT-SHHHHHHHHSTT--HHHHHHHHHHHHHHHHHHHHHHHHHHHHHHHHHHHHHHTT-S-HHHHHHHHHHHHHHHHHHHHHHHHHHHHHHH-----THHHHHHHHHHHHHHHT-GGGSS--

Foldseek 3Di:
DDDPPVVVVVVVVVVVVVVVLVCQLPVLPDDDPDQDPCLVVDDLVVCVVLQVLQDLVVVVVLVVDPPRDPVVSLVSLVVSLVVSVVSLVVLVVSLSSLLSNLVVCVVVVNHDPVSVVLSSVLSSQLVVLSVQVVVQSVCCNVPVDTDGSVSNSVSSVSSVCSVVPSCVVVPDD